Protein AF-A0A831UXA9-F1 (afdb_monomer_lite)

Radius of gyration: 23.94 Å; chains: 1; bounding box: 29×66×58 Å

Foldseek 3Di:
DVVVVVVVVVVVVVVVVPPPPPDDDDPVPDDDQKDWAAAPVRDQIWIDRRVVCVVPDDPCLAPVDPLNDVVHDDPCSCCVSPVVVCVVVVHDNDSCVTRPDD

pLDDT: mean 82.0, std 19.08, range [46.38, 97.75]

Sequence (102 aa):
MKKVVIYSVAIAFLCVAGFAGMGMASDDDKGPAEITLQTAEAKKPAVFPHAAHQERIECDKCHKDANYTAGAWTKDSGHALCKDCHKAEGASTKCGSCHPKK

Secondary structure (DSSP, 8-state):
-HHHHHHHHHHHHHTTTTSS---PPPGGG---SSEEE--TT-SSPEEE-HHHHHTTS-THHHHTSTT--TT---HHHHIIIIIHHHHHTT----HHHHS---

Structure (mmCIF, N/CA/C/O backbone):
data_AF-A0A831UXA9-F1
#
_entry.id   AF-A0A831UXA9-F1
#
loop_
_atom_site.group_PDB
_atom_site.id
_atom_site.type_symbol
_atom_site.label_atom_id
_atom_site.label_alt_id
_atom_site.label_comp_id
_atom_site.label_asym_id
_atom_site.label_entity_id
_atom_site.label_seq_id
_atom_site.pdbx_PDB_ins_code
_atom_site.Cartn_x
_atom_site.Cartn_y
_atom_site.Cartn_z
_atom_site.occupancy
_atom_site.B_iso_or_equiv
_atom_site.auth_seq_id
_atom_site.auth_comp_id
_atom_site.auth_asym_id
_atom_site.auth_atom_id
_atom_site.pdbx_PDB_model_num
ATOM 1 N N . MET A 1 1 ? 10.488 -49.084 46.299 1.00 50.31 1 MET A N 1
ATOM 2 C CA . MET A 1 1 ? 10.019 -47.716 46.633 1.00 50.31 1 MET A CA 1
ATOM 3 C C . MET A 1 1 ? 10.977 -46.613 46.179 1.00 50.31 1 MET A C 1
ATOM 5 O O . MET A 1 1 ? 10.521 -45.711 45.502 1.00 50.31 1 MET A O 1
ATOM 9 N N . LYS A 1 2 ? 12.297 -46.696 46.427 1.00 48.34 2 LYS A N 1
ATOM 10 C CA . LYS A 1 2 ? 13.262 -45.673 45.951 1.00 48.34 2 LYS A CA 1
ATOM 11 C C . LYS A 1 2 ? 13.346 -45.519 44.422 1.00 48.34 2 LYS A C 1
ATOM 13 O O . LYS A 1 2 ? 13.516 -44.411 43.946 1.00 48.34 2 LYS A O 1
ATOM 18 N N . LYS A 1 3 ? 13.177 -46.601 43.649 1.00 49.41 3 LYS A N 1
ATOM 19 C CA . LYS A 1 3 ? 13.257 -46.542 42.175 1.00 49.41 3 LYS A CA 1
ATOM 20 C C . LYS A 1 3 ? 11.999 -45.977 41.502 1.00 49.41 3 LYS A C 1
ATOM 22 O O . LYS A 1 3 ? 12.110 -45.385 40.444 1.00 49.41 3 LYS A O 1
ATOM 27 N N . VAL A 1 4 ? 10.828 -46.104 42.132 1.00 53.91 4 VAL A N 1
ATOM 28 C CA . VAL A 1 4 ? 9.544 -45.633 41.569 1.00 53.91 4 VAL A CA 1
ATOM 29 C C . VAL A 1 4 ? 9.413 -44.109 41.686 1.00 53.91 4 VAL A C 1
ATOM 31 O O . VAL A 1 4 ? 8.932 -43.470 40.761 1.00 53.91 4 VAL A O 1
ATOM 34 N N . VAL A 1 5 ? 9.951 -43.520 42.762 1.00 54.94 5 VAL A N 1
ATOM 35 C CA . VAL A 1 5 ? 10.009 -42.057 42.956 1.00 54.94 5 VAL A CA 1
ATOM 36 C C . VAL A 1 5 ? 10.944 -41.377 41.943 1.00 54.94 5 VAL A C 1
ATOM 38 O O . VAL A 1 5 ? 10.692 -40.252 41.519 1.00 54.94 5 VAL A O 1
ATOM 41 N N . ILE A 1 6 ? 11.999 -42.071 41.503 1.00 53.75 6 ILE A N 1
ATOM 42 C CA . ILE A 1 6 ? 12.965 -41.537 40.529 1.00 53.75 6 ILE A CA 1
ATOM 43 C C . ILE A 1 6 ? 12.340 -41.442 39.126 1.00 53.75 6 ILE A C 1
ATOM 45 O O . ILE A 1 6 ? 12.570 -40.461 38.423 1.00 53.75 6 ILE A O 1
ATOM 49 N N . TYR A 1 7 ? 11.485 -42.395 38.736 1.00 51.12 7 TYR A N 1
ATOM 50 C CA . TYR A 1 7 ? 10.816 -42.351 37.430 1.00 51.12 7 TYR A CA 1
ATOM 51 C C . TYR A 1 7 ? 9.669 -41.327 37.357 1.00 51.12 7 TYR A C 1
ATOM 53 O O . TYR A 1 7 ? 9.442 -40.756 36.293 1.00 51.12 7 TYR A O 1
ATOM 61 N N . SER A 1 8 ? 8.996 -41.008 38.469 1.00 50.19 8 SER A N 1
ATOM 62 C CA . SER A 1 8 ? 7.954 -39.965 38.498 1.00 50.19 8 SER A CA 1
ATOM 63 C C . SER A 1 8 ? 8.505 -38.534 38.419 1.00 50.19 8 SER A C 1
ATOM 65 O O . SER A 1 8 ? 7.836 -37.656 37.881 1.00 50.19 8 SER A O 1
ATOM 67 N N . VAL A 1 9 ? 9.737 -38.293 38.886 1.00 52.66 9 VAL A N 1
ATOM 68 C CA . VAL A 1 9 ? 10.411 -36.987 38.734 1.00 52.66 9 VAL A CA 1
ATOM 69 C C . VAL A 1 9 ? 10.910 -36.779 37.298 1.00 52.66 9 VAL A C 1
ATOM 71 O O . VAL A 1 9 ? 10.867 -35.661 36.791 1.00 52.66 9 VAL A O 1
ATOM 74 N N . ALA A 1 10 ? 11.303 -37.851 36.603 1.00 52.22 10 ALA A N 1
ATOM 75 C CA . ALA A 1 10 ? 11.764 -37.771 35.216 1.00 52.22 10 ALA A CA 1
ATOM 76 C C . ALA A 1 10 ? 10.635 -37.443 34.217 1.00 52.22 10 ALA A C 1
ATOM 78 O O . ALA A 1 10 ? 10.864 -36.724 33.248 1.00 52.22 10 ALA A O 1
ATOM 79 N N . ILE A 1 11 ? 9.408 -37.917 34.462 1.00 52.38 11 ILE A N 1
ATOM 80 C CA . ILE A 1 11 ? 8.261 -37.674 33.567 1.00 52.38 11 ILE A CA 1
ATOM 81 C C . ILE A 1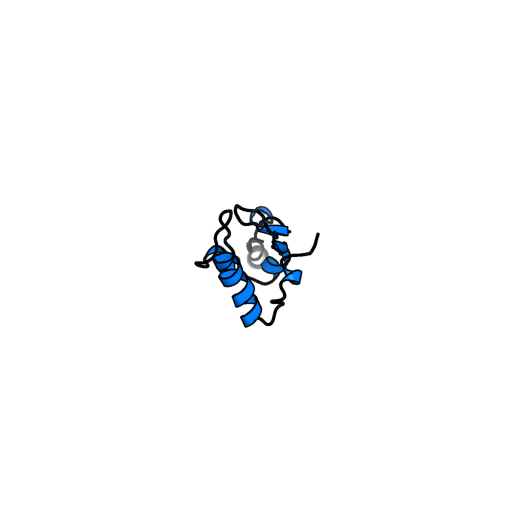 11 ? 7.654 -36.279 33.793 1.00 52.38 11 ILE A C 1
ATOM 83 O O . ILE A 1 11 ? 7.226 -35.638 32.837 1.00 52.38 11 ILE A O 1
ATOM 87 N N . ALA A 1 12 ? 7.696 -35.750 35.021 1.00 49.09 12 ALA A N 1
ATOM 88 C CA . ALA A 1 12 ? 7.251 -34.381 35.303 1.00 49.09 12 ALA A CA 1
ATOM 89 C C . ALA A 1 12 ? 8.185 -33.311 34.701 1.00 49.09 12 ALA A C 1
ATOM 91 O O . ALA A 1 12 ? 7.724 -32.236 34.325 1.00 49.09 12 ALA A O 1
ATOM 92 N N . PHE A 1 13 ? 9.478 -33.614 34.543 1.00 46.38 13 PHE A N 1
ATOM 93 C CA . PHE A 1 13 ? 10.430 -32.708 33.888 1.00 46.38 13 PHE A CA 1
ATOM 94 C C . PHE A 1 13 ? 10.329 -32.725 32.354 1.00 46.38 13 PHE A C 1
ATOM 96 O O . PHE A 1 13 ? 10.708 -31.754 31.701 1.00 46.38 13 PHE A O 1
ATOM 103 N N . LEU A 1 14 ? 9.770 -33.792 31.769 1.00 47.38 14 LEU A N 1
ATOM 104 C CA . LEU A 1 14 ? 9.6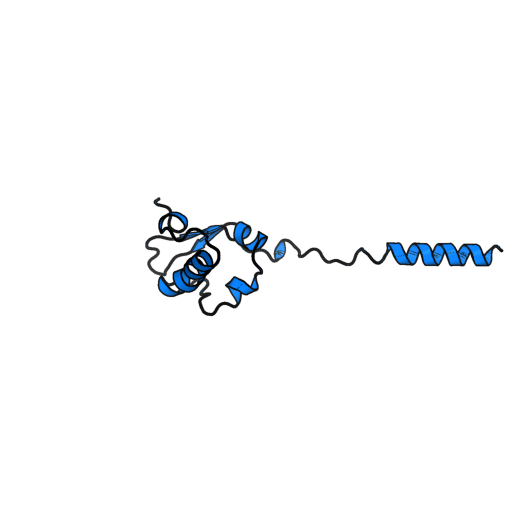18 -33.923 30.318 1.00 47.38 14 LEU A CA 1
ATOM 105 C C . LEU A 1 14 ? 8.437 -33.107 29.756 1.00 47.38 14 LEU A C 1
ATOM 107 O O . LEU A 1 14 ? 8.436 -32.775 28.575 1.00 47.38 14 LEU A O 1
ATOM 111 N N . CYS A 1 15 ? 7.459 -32.733 30.590 1.00 47.41 15 CYS A N 1
ATOM 112 C CA . CYS A 1 15 ? 6.303 -31.935 30.160 1.00 47.41 15 CYS A CA 1
ATOM 113 C C . CYS A 1 15 ? 6.510 -30.413 30.273 1.00 47.41 15 CYS A C 1
ATOM 115 O O . CYS A 1 15 ? 5.762 -29.661 29.658 1.00 47.41 15 CYS A O 1
ATOM 117 N N . VAL A 1 16 ? 7.519 -29.938 31.015 1.00 51.38 16 VAL A N 1
ATOM 118 C CA . VAL A 1 16 ? 7.821 -28.493 31.138 1.00 51.38 16 VAL A CA 1
ATOM 119 C C . VAL A 1 16 ? 8.791 -28.018 30.045 1.00 51.38 16 VAL A C 1
ATOM 121 O O . VAL A 1 16 ? 8.794 -26.847 29.680 1.00 51.38 16 VAL A O 1
ATOM 124 N N . ALA A 1 17 ? 9.559 -28.931 29.444 1.00 50.78 17 ALA A N 1
ATOM 125 C CA . ALA A 1 17 ? 10.498 -28.625 28.361 1.00 50.78 17 ALA A 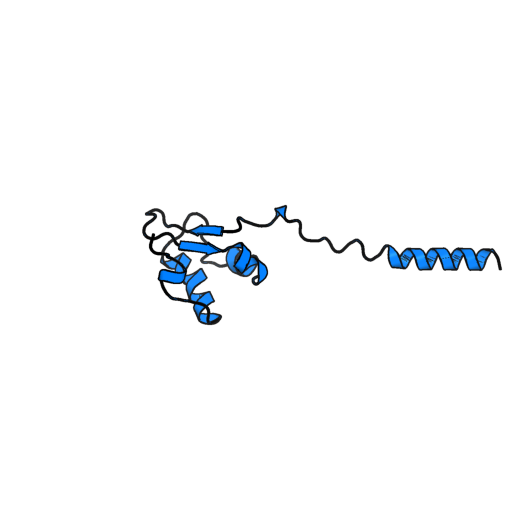CA 1
ATOM 126 C C . ALA A 1 17 ? 9.867 -28.629 26.949 1.00 50.78 17 ALA A C 1
ATOM 128 O O . ALA A 1 17 ? 10.562 -28.386 25.967 1.00 50.78 17 ALA A O 1
ATOM 129 N N . GLY A 1 18 ? 8.562 -28.900 26.828 1.00 48.00 18 GLY A N 1
ATOM 130 C CA . GLY A 1 18 ? 7.855 -28.969 25.541 1.00 48.00 18 GLY A CA 1
ATOM 131 C C . GLY A 1 18 ? 7.288 -27.640 25.027 1.00 48.00 18 GLY A C 1
ATOM 132 O O . GLY A 1 18 ? 6.736 -27.610 23.933 1.00 48.00 18 GLY A O 1
ATOM 133 N N . PHE A 1 19 ? 7.402 -26.547 25.791 1.00 49.25 19 PHE A N 1
ATOM 134 C CA . PHE A 1 19 ? 6.769 -25.256 25.467 1.00 49.25 19 PHE A CA 1
ATOM 135 C C . PHE A 1 1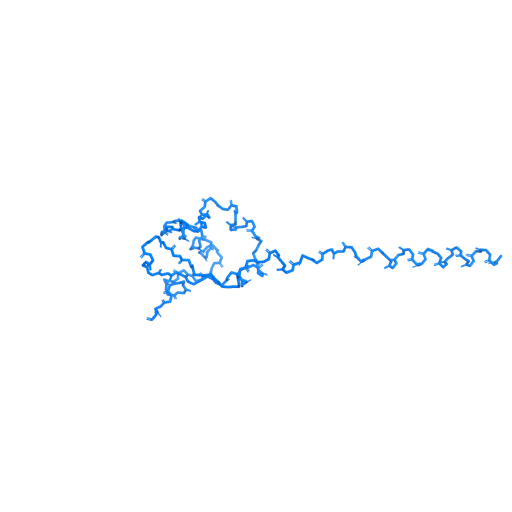9 ? 7.761 -24.125 25.146 1.00 49.25 19 PHE A C 1
ATOM 137 O O . PHE A 1 19 ? 7.384 -22.959 25.131 1.00 49.25 19 PHE A O 1
ATOM 144 N N . ALA A 1 20 ? 9.030 -24.446 24.878 1.00 50.94 20 ALA A N 1
ATOM 145 C CA . ALA A 1 20 ? 10.054 -23.460 24.504 1.00 50.94 20 ALA A CA 1
ATOM 146 C C . ALA A 1 20 ? 10.290 -23.367 22.980 1.00 50.94 20 ALA A C 1
ATOM 148 O O . ALA A 1 20 ? 11.275 -22.782 22.543 1.00 50.94 20 ALA A O 1
ATOM 149 N N . GLY A 1 21 ? 9.415 -23.979 22.174 1.00 51.75 21 GLY A N 1
ATOM 150 C CA . GLY A 1 21 ? 9.590 -24.123 20.724 1.00 51.75 21 GLY A CA 1
ATOM 151 C C . GLY A 1 21 ? 8.618 -23.326 19.852 1.00 51.75 21 GLY A C 1
ATOM 152 O O . GLY A 1 21 ? 8.637 -23.510 18.639 1.00 51.75 21 GLY A O 1
ATOM 153 N N . MET A 1 22 ? 7.766 -22.464 20.419 1.00 52.78 22 MET A N 1
ATOM 154 C CA . MET A 1 22 ? 7.005 -21.522 19.594 1.00 52.78 22 MET A CA 1
ATOM 155 C C . MET A 1 22 ? 7.956 -20.386 19.221 1.00 52.78 22 MET A C 1
ATOM 157 O O . MET A 1 22 ? 8.137 -19.444 19.991 1.00 52.78 22 MET A O 1
ATOM 161 N N . GLY A 1 23 ? 8.645 -20.538 18.089 1.00 55.44 23 GLY A N 1
ATOM 162 C CA . GLY A 1 23 ? 9.483 -19.491 17.522 1.00 55.44 23 GLY A CA 1
ATOM 163 C C . GLY A 1 23 ? 8.655 -18.220 17.387 1.00 55.44 23 GLY A C 1
ATOM 164 O O . GLY A 1 23 ? 7.725 -18.161 16.587 1.00 55.44 23 GLY A O 1
ATOM 165 N N . MET A 1 24 ? 8.965 -17.226 18.213 1.00 55.16 24 MET A N 1
ATOM 166 C CA . MET A 1 24 ? 8.517 -15.862 17.976 1.00 55.16 24 MET A CA 1
ATOM 167 C C . MET A 1 24 ? 9.165 -15.452 16.655 1.00 55.16 24 MET A C 1
ATOM 169 O O . MET A 1 24 ? 10.385 -15.559 16.531 1.00 55.16 24 MET A O 1
ATOM 173 N N . ALA A 1 25 ? 8.366 -15.063 15.662 1.00 53.09 25 ALA A N 1
ATOM 174 C CA . ALA A 1 25 ? 8.899 -14.490 14.434 1.00 53.09 25 ALA A CA 1
ATOM 175 C C . ALA A 1 25 ? 9.807 -13.310 14.816 1.00 53.09 25 ALA A C 1
ATOM 177 O O . ALA A 1 25 ? 9.359 -12.381 15.493 1.00 53.09 25 ALA A O 1
ATOM 178 N N . SER A 1 26 ? 11.088 -13.410 14.466 1.00 57.53 26 SER A N 1
ATOM 179 C CA . SER A 1 26 ? 12.115 -12.417 14.771 1.00 57.53 26 SER A CA 1
ATOM 180 C C . SER A 1 26 ? 11.725 -11.057 14.184 1.00 57.53 26 SER A C 1
ATOM 182 O O . SER A 1 26 ? 11.168 -10.985 13.088 1.00 57.53 26 SER A O 1
ATOM 184 N N . ASP A 1 27 ? 12.042 -9.961 14.878 1.00 59.22 27 ASP A N 1
ATOM 185 C CA . ASP A 1 27 ? 11.807 -8.602 14.361 1.00 59.22 27 ASP A CA 1
ATOM 186 C C . ASP A 1 27 ? 12.610 -8.293 13.078 1.00 59.22 27 ASP A C 1
ATOM 188 O O . ASP A 1 27 ? 12.295 -7.333 12.376 1.00 59.22 27 ASP A O 1
ATOM 192 N N . ASP A 1 28 ? 13.592 -9.133 12.733 1.00 64.00 28 ASP A N 1
ATOM 193 C CA . ASP A 1 28 ? 14.428 -9.021 11.533 1.00 64.00 28 ASP A CA 1
ATOM 194 C C . ASP A 1 28 ? 13.665 -9.206 10.205 1.00 64.00 28 ASP A C 1
ATOM 196 O O . ASP A 1 28 ? 14.131 -8.741 9.166 1.00 64.00 28 ASP A O 1
ATOM 200 N N . ASP A 1 29 ? 12.482 -9.832 10.217 1.00 72.25 29 ASP A N 1
ATOM 201 C CA . ASP A 1 29 ? 11.685 -10.078 9.003 1.00 72.25 29 ASP A CA 1
ATOM 202 C C . ASP A 1 29 ? 10.708 -8.932 8.666 1.00 72.25 29 ASP A C 1
ATOM 204 O O . ASP A 1 29 ? 9.990 -8.984 7.661 1.00 72.25 29 ASP A O 1
ATOM 208 N N . LYS A 1 30 ? 10.635 -7.882 9.499 1.00 83.50 30 LYS A N 1
ATOM 209 C CA . LYS A 1 30 ? 9.677 -6.783 9.314 1.00 83.50 30 LYS A CA 1
ATOM 210 C C . LYS A 1 30 ? 10.253 -5.677 8.429 1.00 83.50 30 LYS A C 1
ATOM 212 O O . LYS A 1 30 ? 11.365 -5.196 8.628 1.00 83.50 30 LYS A O 1
ATOM 217 N N . GLY A 1 31 ? 9.455 -5.229 7.458 1.00 85.38 31 GLY A N 1
ATOM 218 C CA . GLY A 1 31 ? 9.787 -4.065 6.633 1.00 85.38 31 GLY A CA 1
ATOM 219 C C . GLY A 1 31 ? 9.775 -2.747 7.428 1.00 85.38 31 GLY A C 1
ATOM 220 O O . GLY A 1 31 ? 9.354 -2.722 8.587 1.00 85.38 31 GLY A O 1
ATOM 221 N N . PRO A 1 32 ? 10.178 -1.619 6.809 1.00 91.88 32 PRO A N 1
ATOM 222 C CA . PRO A 1 32 ? 10.146 -0.305 7.452 1.00 91.88 32 PRO A CA 1
ATOM 223 C C . PRO A 1 32 ? 8.765 0.008 8.034 1.00 91.88 32 PRO A C 1
ATOM 225 O O . PRO A 1 32 ? 7.751 -0.350 7.438 1.00 91.88 32 PRO A O 1
ATOM 228 N N . ALA A 1 33 ? 8.714 0.701 9.174 1.00 93.94 33 ALA A N 1
ATOM 229 C CA . ALA A 1 33 ? 7.445 0.997 9.842 1.00 93.94 33 ALA A CA 1
ATOM 230 C C . ALA A 1 33 ? 6.528 1.912 9.010 1.00 93.94 33 ALA A C 1
ATOM 232 O O . ALA A 1 33 ? 5.307 1.748 9.008 1.00 93.94 33 ALA A O 1
ATOM 233 N N . GLU A 1 34 ? 7.123 2.838 8.261 1.00 95.06 34 GLU A N 1
ATOM 234 C CA . GLU A 1 34 ? 6.449 3.710 7.308 1.00 95.06 34 GLU A CA 1
ATOM 235 C C . GLU A 1 34 ? 7.236 3.733 5.996 1.00 95.06 34 GLU A C 1
ATOM 237 O O . GLU A 1 34 ? 8.468 3.705 5.987 1.00 95.06 34 GLU A O 1
ATOM 242 N N . ILE A 1 35 ? 6.518 3.774 4.877 1.00 94.31 35 ILE A N 1
ATOM 243 C CA . ILE A 1 35 ? 7.086 3.779 3.534 1.00 94.31 35 ILE A CA 1
ATOM 244 C C . ILE A 1 35 ? 6.450 4.921 2.747 1.00 94.31 35 ILE A C 1
ATOM 246 O O . ILE A 1 35 ? 5.235 5.108 2.756 1.00 94.31 35 ILE A O 1
ATOM 250 N N . THR A 1 36 ? 7.268 5.670 2.012 1.00 94.75 36 THR A N 1
ATOM 251 C CA . THR A 1 36 ? 6.762 6.594 0.994 1.00 94.75 36 THR A CA 1
ATOM 252 C C . THR A 1 36 ? 6.656 5.864 -0.341 1.00 94.75 36 THR A C 1
ATOM 254 O O . THR A 1 36 ? 7.663 5.443 -0.908 1.00 94.75 36 THR A O 1
ATOM 257 N N . LEU A 1 37 ? 5.437 5.721 -0.856 1.00 94.31 37 LEU A N 1
ATOM 258 C CA . LEU A 1 37 ? 5.170 5.128 -2.164 1.00 94.31 37 LEU A CA 1
ATOM 259 C C . LEU A 1 37 ? 5.098 6.238 -3.211 1.00 94.31 37 LEU A C 1
ATOM 261 O O . LEU A 1 37 ? 4.341 7.201 -3.071 1.00 94.31 37 LEU A O 1
ATOM 265 N N . GLN A 1 38 ? 5.873 6.107 -4.280 1.00 93.31 38 GLN A N 1
ATOM 266 C CA . GLN A 1 38 ? 5.929 7.109 -5.336 1.00 93.31 38 GLN A CA 1
ATOM 267 C C . GLN A 1 38 ? 6.064 6.465 -6.710 1.00 93.31 38 GLN A C 1
ATOM 269 O O . GLN A 1 38 ? 6.686 5.414 -6.860 1.00 93.31 38 GLN A O 1
ATOM 274 N N . THR A 1 39 ? 5.473 7.119 -7.706 1.00 92.81 39 THR A N 1
ATOM 275 C CA . THR A 1 39 ? 5.690 6.792 -9.116 1.00 92.81 39 THR A CA 1
ATOM 276 C C . THR A 1 39 ? 7.051 7.316 -9.573 1.00 92.81 39 THR A C 1
ATOM 278 O O . THR A 1 39 ? 7.678 8.113 -8.873 1.00 92.81 39 THR A O 1
ATOM 281 N N . ALA A 1 40 ? 7.482 6.942 -10.781 1.00 90.12 40 ALA A N 1
ATOM 282 C CA . ALA A 1 40 ? 8.708 7.477 -11.384 1.00 90.12 40 ALA A CA 1
ATOM 283 C C . ALA A 1 40 ? 8.724 9.018 -11.461 1.00 90.12 40 ALA A C 1
ATOM 285 O O . ALA A 1 40 ? 9.772 9.641 -11.338 1.00 90.12 40 ALA A O 1
ATOM 286 N N . GLU A 1 41 ? 7.554 9.645 -11.621 1.00 88.94 41 GLU A N 1
ATOM 287 C CA . GLU A 1 41 ? 7.417 11.105 -11.649 1.00 88.94 41 GLU A CA 1
ATOM 288 C C . GLU A 1 41 ? 7.373 11.750 -10.251 1.00 88.94 41 GLU A C 1
ATOM 290 O O . GLU A 1 41 ? 7.393 12.975 -10.149 1.00 88.94 41 GLU A O 1
ATOM 295 N N . ALA A 1 42 ? 7.227 10.955 -9.184 1.00 87.44 42 ALA A N 1
ATOM 296 C CA . ALA A 1 42 ? 7.095 11.387 -7.787 1.00 87.44 42 ALA A CA 1
ATOM 297 C C . ALA A 1 42 ? 6.021 12.469 -7.525 1.00 87.44 42 ALA A C 1
ATOM 299 O O . ALA A 1 42 ? 6.030 13.161 -6.502 1.00 87.44 42 ALA A O 1
ATOM 300 N N . LYS A 1 43 ? 5.044 12.613 -8.429 1.00 86.31 43 LYS A N 1
ATOM 301 C CA . LYS A 1 43 ? 3.934 13.560 -8.283 1.00 86.31 43 LYS A CA 1
ATOM 302 C C . LYS A 1 43 ? 2.919 12.993 -7.294 1.00 86.31 43 LYS A C 1
ATOM 304 O O . LYS A 1 43 ? 2.240 12.021 -7.604 1.00 86.31 43 LYS A O 1
ATOM 309 N N . LYS A 1 44 ? 2.773 13.656 -6.140 1.00 91.88 44 LYS A N 1
ATOM 310 C CA . LYS A 1 44 ? 1.873 13.265 -5.033 1.00 91.88 44 LYS A CA 1
ATOM 311 C C . LYS A 1 44 ? 2.251 11.895 -4.446 1.00 91.88 44 LYS A C 1
ATOM 313 O O . LYS A 1 44 ? 1.507 10.935 -4.630 1.00 91.88 44 LYS A O 1
ATOM 318 N N . PRO A 1 45 ? 3.386 11.785 -3.738 1.00 94.06 45 PRO A N 1
ATOM 319 C CA . PRO A 1 45 ? 3.729 10.548 -3.047 1.00 94.06 45 PRO A CA 1
ATOM 320 C C . PRO A 1 45 ? 2.636 10.174 -2.037 1.00 94.06 45 PRO A C 1
ATOM 322 O O . PRO A 1 45 ? 1.975 11.053 -1.476 1.00 94.06 45 PRO A O 1
ATOM 325 N N . ALA A 1 46 ? 2.427 8.878 -1.839 1.00 95.62 46 ALA A N 1
ATOM 326 C CA . ALA A 1 46 ? 1.573 8.364 -0.782 1.00 95.62 46 ALA A CA 1
ATOM 327 C C . ALA A 1 46 ? 2.421 7.976 0.433 1.00 95.62 46 ALA A C 1
ATOM 329 O O . ALA A 1 46 ? 3.517 7.441 0.278 1.00 95.62 46 ALA A O 1
ATOM 330 N N . VAL A 1 47 ? 1.906 8.224 1.633 1.00 96.25 47 VAL A N 1
ATOM 331 C CA . VAL A 1 47 ? 2.495 7.733 2.882 1.00 96.25 47 VAL A CA 1
ATOM 332 C C . VAL A 1 47 ? 1.767 6.456 3.275 1.00 96.25 47 VAL A C 1
ATOM 334 O O . VAL A 1 47 ? 0.538 6.431 3.354 1.00 96.25 47 VAL A O 1
ATOM 337 N N . PHE A 1 48 ? 2.527 5.388 3.488 1.00 96.00 48 PHE A N 1
ATOM 338 C CA . PHE A 1 48 ? 2.013 4.074 3.827 1.00 96.00 48 PHE A CA 1
ATOM 339 C C . PHE A 1 48 ? 2.551 3.631 5.195 1.00 96.00 48 PHE A C 1
ATOM 341 O O . PHE A 1 48 ? 3.735 3.301 5.301 1.00 96.00 48 PHE A O 1
ATOM 348 N N . PRO A 1 49 ? 1.705 3.596 6.241 1.00 96.56 49 PRO A N 1
ATOM 349 C CA . PRO A 1 49 ? 2.088 3.077 7.550 1.00 96.56 49 PRO A CA 1
ATOM 350 C C . PRO A 1 49 ? 2.107 1.541 7.498 1.00 96.56 49 PRO A C 1
ATOM 352 O O . PRO A 1 49 ? 1.125 0.877 7.842 1.00 96.56 49 PRO A O 1
ATOM 355 N N . HIS A 1 50 ? 3.209 0.980 7.001 1.00 95.69 50 HIS A N 1
ATOM 356 C CA . HIS A 1 50 ? 3.379 -0.453 6.766 1.00 95.69 50 HIS A CA 1
ATOM 357 C C . HIS A 1 50 ? 3.254 -1.274 8.057 1.00 95.69 50 HIS A C 1
ATOM 359 O O . HIS A 1 50 ? 2.524 -2.262 8.059 1.00 95.69 50 HIS A O 1
ATOM 365 N N . ALA A 1 51 ? 3.843 -0.823 9.173 1.00 94.69 51 ALA A N 1
ATOM 366 C CA . ALA A 1 51 ? 3.718 -1.508 10.466 1.00 94.69 51 ALA A CA 1
ATOM 367 C C . ALA A 1 51 ? 2.253 -1.653 10.910 1.00 94.69 51 ALA A C 1
ATOM 369 O O . ALA A 1 51 ? 1.823 -2.743 11.271 1.00 94.69 51 ALA A O 1
ATOM 370 N N . ALA A 1 52 ? 1.457 -0.586 10.789 1.00 94.88 52 ALA A N 1
ATOM 371 C CA . ALA A 1 52 ? 0.046 -0.607 11.182 1.00 94.88 52 ALA A CA 1
ATOM 372 C C . ALA A 1 52 ? -0.801 -1.576 10.336 1.00 94.88 52 ALA A C 1
ATOM 374 O O . ALA A 1 52 ? -1.811 -2.099 10.807 1.00 94.88 52 ALA A O 1
ATOM 375 N N . HIS A 1 53 ? -0.408 -1.811 9.080 1.00 95.75 53 HIS A N 1
ATOM 376 C CA . HIS A 1 53 ? -1.044 -2.831 8.248 1.00 95.75 53 HIS A CA 1
ATOM 377 C C . HIS A 1 53 ? -0.562 -4.226 8.636 1.00 95.75 53 HIS A C 1
ATOM 379 O O . HIS A 1 53 ? -1.385 -5.119 8.799 1.00 95.75 53 HIS A O 1
ATOM 385 N N . GLN A 1 54 ? 0.743 -4.402 8.845 1.00 94.31 54 GLN A N 1
ATOM 386 C CA . GLN A 1 54 ? 1.342 -5.680 9.223 1.00 94.31 54 GLN A CA 1
ATOM 387 C C . GLN A 1 54 ? 0.800 -6.223 10.557 1.00 94.31 54 GLN A C 1
ATOM 389 O O . GLN A 1 54 ? 0.673 -7.430 10.724 1.00 94.31 54 GLN A O 1
ATOM 394 N N . GLU A 1 55 ? 0.418 -5.353 11.493 1.00 93.25 55 GLU A N 1
ATOM 395 C CA . GLU A 1 55 ? -0.230 -5.749 12.754 1.00 93.25 55 GLU A CA 1
ATOM 396 C C . GLU A 1 55 ? -1.600 -6.422 12.564 1.00 93.25 55 GLU A C 1
ATOM 398 O O . GLU A 1 55 ? -2.114 -7.056 13.485 1.00 93.25 55 GLU A O 1
ATOM 403 N N . ARG A 1 56 ? -2.226 -6.253 11.394 1.00 93.56 56 ARG A N 1
ATOM 404 C CA . ARG A 1 56 ? -3.619 -6.649 11.138 1.00 93.56 56 ARG A CA 1
ATOM 405 C C . ARG A 1 56 ? -3.799 -7.514 9.895 1.00 93.56 56 ARG A C 1
ATOM 407 O O . ARG A 1 56 ? -4.881 -8.065 9.701 1.00 93.56 56 ARG A O 1
ATOM 414 N N . ILE A 1 57 ? -2.795 -7.572 9.027 1.00 94.69 57 ILE A N 1
ATOM 415 C CA . ILE A 1 57 ? -2.880 -8.134 7.684 1.00 94.69 57 ILE A CA 1
ATOM 416 C C . ILE A 1 57 ? -1.657 -9.018 7.447 1.00 94.69 57 ILE A C 1
ATOM 418 O O . ILE A 1 57 ? -0.520 -8.579 7.598 1.00 94.69 57 ILE A O 1
ATOM 422 N N . GLU A 1 58 ? -1.909 -10.252 7.015 1.00 93.81 58 GLU A N 1
ATOM 423 C CA . GLU A 1 58 ? -0.873 -11.209 6.622 1.00 93.81 58 GLU A CA 1
ATOM 424 C C . GLU A 1 58 ? 0.003 -10.669 5.480 1.00 93.81 58 GLU A C 1
ATOM 426 O O . GLU A 1 58 ? -0.514 -10.100 4.513 1.00 93.81 58 GLU A O 1
ATOM 431 N N . CYS A 1 59 ? 1.314 -10.928 5.526 1.00 93.00 59 CYS A N 1
ATOM 432 C CA . CYS A 1 59 ? 2.289 -10.434 4.541 1.00 93.00 59 CYS A CA 1
ATOM 433 C C . CYS A 1 59 ? 1.878 -10.739 3.088 1.00 93.00 59 CYS A C 1
ATOM 435 O O . CYS A 1 59 ? 1.983 -9.897 2.192 1.00 93.00 59 CYS A O 1
ATOM 437 N N . ASP A 1 60 ? 1.346 -11.941 2.862 1.00 95.19 60 ASP A N 1
ATOM 438 C CA . ASP A 1 60 ? 0.948 -12.434 1.544 1.00 95.19 60 ASP A CA 1
ATOM 439 C C . ASP A 1 60 ? -0.188 -11.630 0.903 1.00 95.19 60 ASP A C 1
ATOM 441 O O . ASP A 1 60 ? -0.270 -11.575 -0.324 1.00 95.19 60 ASP A O 1
ATOM 445 N N . LYS A 1 61 ? -1.046 -10.976 1.699 1.00 95.56 61 LYS A N 1
ATOM 446 C CA . LYS A 1 61 ? -2.170 -10.182 1.177 1.00 95.56 61 LYS A CA 1
ATOM 447 C C . LYS A 1 61 ? -1.714 -9.015 0.313 1.00 95.56 61 LYS A C 1
ATOM 449 O O . LYS A 1 61 ? -2.458 -8.608 -0.569 1.00 95.56 61 LYS A O 1
ATOM 454 N N . CYS A 1 62 ? -0.511 -8.504 0.559 1.00 94.88 62 CYS A N 1
ATOM 455 C CA . CYS A 1 62 ? 0.096 -7.464 -0.258 1.00 94.88 62 CYS A CA 1
ATOM 456 C C . CYS A 1 62 ? 1.177 -8.053 -1.164 1.00 94.88 62 CYS A C 1
ATOM 458 O O . CYS A 1 62 ? 1.152 -7.823 -2.362 1.00 94.88 62 CYS A O 1
ATOM 460 N N . HIS A 1 63 ? 2.114 -8.836 -0.625 1.00 93.50 63 HIS A N 1
ATOM 461 C CA . HIS A 1 63 ? 3.320 -9.245 -1.357 1.00 93.50 63 HIS A CA 1
ATOM 462 C C . HIS A 1 63 ? 3.086 -10.294 -2.456 1.00 93.50 63 HIS A C 1
ATOM 464 O O . HIS A 1 63 ? 3.947 -10.461 -3.319 1.00 93.50 63 HIS A O 1
ATOM 470 N N . LYS A 1 64 ? 1.944 -10.995 -2.443 1.00 95.56 64 LYS A N 1
ATOM 471 C CA . LYS A 1 64 ? 1.542 -11.933 -3.506 1.00 95.56 64 LYS A CA 1
ATOM 472 C C . LYS A 1 64 ? 0.402 -11.398 -4.375 1.00 95.56 64 LYS A C 1
ATOM 474 O O . LYS A 1 64 ? -0.074 -12.120 -5.249 1.00 95.56 64 LYS A O 1
ATOM 479 N N . ASP A 1 65 ? -0.041 -10.162 -4.148 1.00 96.25 65 ASP A N 1
ATOM 480 C CA . ASP A 1 65 ? -1.053 -9.538 -4.995 1.00 96.25 65 ASP A CA 1
ATOM 481 C C . ASP A 1 65 ? -0.466 -9.187 -6.369 1.00 96.25 65 ASP A C 1
ATOM 483 O O . ASP A 1 65 ? 0.674 -8.735 -6.483 1.00 96.25 65 ASP A O 1
ATOM 487 N N . ALA A 1 66 ? -1.259 -9.358 -7.426 1.00 95.31 66 ALA A N 1
ATOM 488 C CA . ALA A 1 66 ? -0.828 -9.075 -8.794 1.00 95.31 66 ALA A CA 1
ATOM 489 C C . ALA A 1 66 ? -0.485 -7.590 -9.033 1.00 95.31 66 ALA A C 1
ATOM 491 O O . ALA A 1 66 ? 0.262 -7.270 -9.956 1.00 95.31 66 ALA A O 1
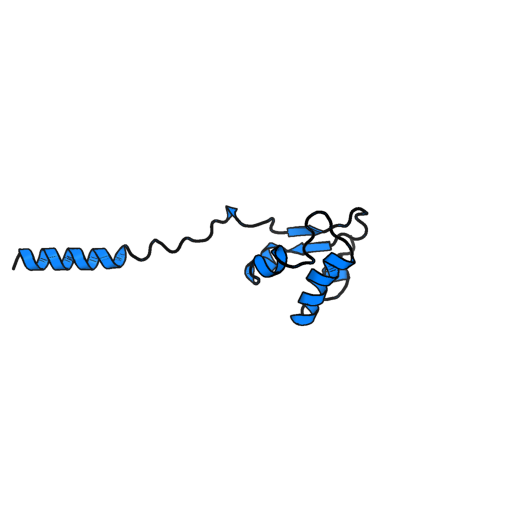ATOM 492 N N . ASN A 1 67 ? -1.019 -6.683 -8.213 1.00 95.56 67 ASN A N 1
ATOM 493 C CA . ASN A 1 67 ? -0.783 -5.244 -8.293 1.00 95.56 67 ASN A CA 1
ATOM 494 C C . ASN A 1 67 ? 0.379 -4.778 -7.405 1.00 95.56 67 ASN A C 1
ATOM 496 O O . ASN A 1 67 ? 0.683 -3.583 -7.369 1.00 95.56 67 ASN A O 1
ATOM 500 N N . TYR A 1 68 ? 1.038 -5.684 -6.682 1.00 95.38 68 TYR A N 1
ATOM 501 C CA . TYR A 1 68 ? 2.212 -5.341 -5.895 1.00 95.38 68 TYR A CA 1
ATOM 502 C C . TYR A 1 68 ? 3.413 -5.062 -6.799 1.00 95.38 68 TYR A C 1
ATOM 504 O O . TYR A 1 68 ? 4.002 -5.958 -7.399 1.00 95.38 68 TYR A O 1
ATOM 512 N N . THR A 1 69 ? 3.792 -3.787 -6.883 1.00 91.19 69 THR A N 1
ATOM 513 C CA . THR A 1 69 ? 4.867 -3.309 -7.762 1.00 91.19 69 THR A CA 1
ATOM 514 C C . THR A 1 69 ? 5.886 -2.490 -6.973 1.00 91.19 69 THR A C 1
ATOM 516 O O . THR A 1 69 ? 6.034 -1.285 -7.194 1.00 91.19 69 THR A O 1
ATOM 519 N N . ALA A 1 70 ? 6.566 -3.115 -6.008 1.00 86.62 70 ALA A N 1
ATOM 520 C CA . ALA A 1 70 ? 7.571 -2.437 -5.189 1.00 86.62 70 ALA A CA 1
ATOM 521 C C . ALA A 1 70 ? 8.629 -1.731 -6.054 1.00 86.62 70 ALA A C 1
ATOM 523 O O . ALA A 1 70 ? 9.218 -2.325 -6.952 1.00 86.62 70 ALA A O 1
ATOM 524 N N . GLY A 1 71 ? 8.842 -0.436 -5.804 1.00 84.38 71 GLY A N 1
ATOM 525 C CA . GLY A 1 71 ? 9.785 0.393 -6.567 1.00 84.38 71 GLY A CA 1
ATOM 526 C C . GLY A 1 71 ? 9.325 0.794 -7.977 1.00 84.38 71 GLY A C 1
ATOM 527 O O . GLY A 1 71 ? 9.959 1.647 -8.590 1.00 84.38 71 GLY A O 1
ATOM 528 N N . ALA A 1 72 ? 8.210 0.252 -8.473 1.00 91.69 72 ALA A N 1
ATOM 529 C CA . ALA A 1 72 ? 7.669 0.508 -9.810 1.00 91.69 72 ALA A CA 1
ATOM 530 C C . ALA A 1 72 ? 6.180 0.893 -9.763 1.00 91.69 72 ALA A C 1
ATOM 532 O O . ALA A 1 72 ? 5.390 0.514 -10.627 1.00 91.69 72 ALA A O 1
ATOM 533 N N . TRP A 1 73 ? 5.780 1.635 -8.727 1.00 93.50 73 TRP A N 1
ATOM 534 C CA . TRP A 1 73 ? 4.388 2.020 -8.533 1.00 93.50 73 TRP A CA 1
ATOM 535 C C . TRP A 1 73 ? 3.856 2.860 -9.689 1.00 93.50 73 TRP A C 1
ATOM 537 O O . TRP A 1 73 ? 4.468 3.836 -10.130 1.00 93.50 73 TRP A O 1
ATOM 547 N N . THR A 1 74 ? 2.648 2.518 -10.114 1.00 95.06 74 THR A N 1
ATOM 548 C CA . THR A 1 74 ? 1.816 3.350 -10.975 1.00 95.06 74 THR A CA 1
ATOM 549 C C . THR A 1 74 ? 0.577 3.772 -10.199 1.00 95.06 74 THR A C 1
ATOM 551 O O . THR A 1 74 ? 0.247 3.205 -9.155 1.00 95.06 74 THR A O 1
ATOM 554 N N . LYS A 1 75 ? -0.136 4.777 -10.712 1.00 93.38 75 LYS A N 1
ATOM 555 C CA . LYS A 1 75 ? -1.434 5.165 -10.152 1.00 93.38 75 LYS A CA 1
ATOM 556 C C . LYS A 1 75 ? -2.398 3.976 -10.130 1.00 93.38 75 LYS A C 1
ATOM 558 O O . LYS A 1 75 ? -3.133 3.813 -9.161 1.00 93.38 75 LYS A O 1
ATOM 563 N N . ASP A 1 76 ? -2.394 3.182 -11.194 1.00 95.19 76 ASP A N 1
ATOM 564 C CA . ASP A 1 76 ? -3.356 2.103 -11.365 1.00 95.19 76 ASP A CA 1
ATOM 565 C C . ASP A 1 76 ? -3.003 0.918 -10.465 1.00 95.19 76 ASP A C 1
ATOM 567 O O . ASP A 1 76 ? -3.872 0.480 -9.719 1.00 95.19 76 ASP A O 1
ATOM 571 N N . SER A 1 77 ? -1.732 0.493 -10.409 1.00 95.88 77 SER A N 1
ATOM 572 C CA . SER A 1 77 ? -1.309 -0.589 -9.503 1.00 95.88 77 SER A CA 1
ATOM 573 C C . SER A 1 77 ? -1.499 -0.222 -8.028 1.00 95.88 77 SER A C 1
ATOM 575 O O . SER A 1 77 ? -2.062 -0.998 -7.259 1.00 95.88 77 SER A O 1
ATOM 577 N N . GLY A 1 78 ? -1.128 0.999 -7.630 1.00 95.75 78 GLY A N 1
ATOM 578 C CA . GLY A 1 78 ? -1.307 1.460 -6.253 1.00 95.75 78 GLY A CA 1
ATOM 579 C C . GLY A 1 78 ? -2.779 1.585 -5.844 1.00 95.75 78 GLY A C 1
ATOM 580 O O . GLY A 1 78 ? -3.144 1.211 -4.732 1.00 95.75 78 GLY A O 1
ATOM 581 N N . HIS A 1 79 ? -3.653 2.088 -6.722 1.00 96.81 79 HIS A N 1
ATOM 582 C CA . HIS A 1 79 ? -5.081 2.165 -6.405 1.00 96.81 79 HIS A CA 1
ATOM 583 C C . HIS A 1 79 ? -5.771 0.800 -6.453 1.00 96.81 79 HIS A C 1
ATOM 585 O O . HIS A 1 79 ? -6.600 0.543 -5.585 1.00 96.81 79 HIS A O 1
ATOM 591 N N . ALA A 1 80 ? -5.420 -0.070 -7.399 1.00 97.12 80 ALA A N 1
ATOM 592 C CA . ALA A 1 80 ? -5.964 -1.422 -7.459 1.00 97.12 80 ALA A CA 1
ATOM 593 C C . ALA A 1 80 ? -5.603 -2.226 -6.201 1.00 97.12 80 ALA A C 1
ATOM 595 O O . ALA A 1 80 ? -6.464 -2.876 -5.623 1.00 97.12 80 ALA A O 1
ATOM 596 N N . LEU A 1 81 ? -4.366 -2.115 -5.707 1.00 97.12 81 LEU A N 1
ATOM 597 C CA . LEU A 1 81 ? -3.975 -2.784 -4.466 1.00 97.12 81 LEU A CA 1
ATOM 598 C C . LEU A 1 81 ? -4.615 -2.130 -3.233 1.00 97.12 81 LEU A C 1
ATOM 600 O O . LEU A 1 81 ? -5.312 -2.771 -2.449 1.00 97.12 81 LEU A O 1
ATOM 604 N N . CYS A 1 82 ? -4.368 -0.833 -3.038 1.00 96.75 82 CYS A N 1
ATOM 605 C CA . CYS A 1 82 ? -4.655 -0.185 -1.762 1.00 96.75 82 CYS A CA 1
ATOM 606 C C . CYS A 1 82 ? -6.109 0.284 -1.669 1.00 96.75 82 CYS A C 1
ATOM 608 O O . CYS A 1 82 ? -6.789 0.046 -0.672 1.00 96.75 82 CYS A O 1
ATOM 610 N N . LYS A 1 83 ? -6.607 0.978 -2.701 1.00 97.44 83 LYS A N 1
ATOM 611 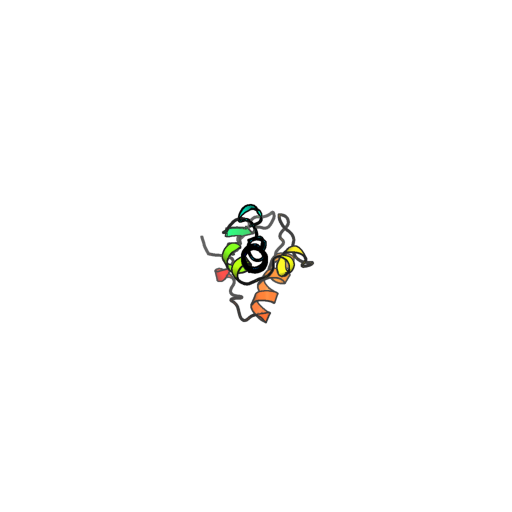C CA . LYS A 1 83 ? -7.932 1.611 -2.652 1.00 97.44 83 LYS A CA 1
ATOM 612 C C . LYS A 1 83 ? -9.049 0.577 -2.741 1.00 97.44 83 LYS A C 1
ATOM 614 O O . LYS A 1 83 ? -10.053 0.751 -2.051 1.00 97.44 83 LYS A O 1
ATOM 619 N N . ASP A 1 84 ? -8.892 -0.468 -3.548 1.00 97.12 84 ASP A N 1
ATOM 620 C CA . ASP A 1 84 ? -9.924 -1.503 -3.662 1.00 97.12 84 ASP A CA 1
ATOM 621 C C . ASP A 1 84 ? -10.006 -2.347 -2.387 1.00 97.12 84 ASP A C 1
ATOM 623 O O . ASP A 1 84 ? -11.110 -2.564 -1.887 1.00 97.12 84 ASP A O 1
ATOM 627 N N . CYS A 1 85 ? -8.862 -2.696 -1.782 1.00 97.75 85 CYS A N 1
ATOM 628 C CA . CYS A 1 85 ? -8.825 -3.304 -0.450 1.00 97.75 85 CYS A CA 1
ATOM 629 C C . CYS A 1 85 ? -9.498 -2.398 0.596 1.00 97.75 85 CYS A C 1
ATOM 631 O O . CYS A 1 85 ? -10.420 -2.819 1.289 1.00 97.75 85 CYS A O 1
ATOM 633 N N . HIS A 1 86 ? -9.149 -1.107 0.645 1.00 97.56 86 HIS A N 1
ATOM 634 C CA . HIS A 1 86 ? -9.791 -0.166 1.568 1.00 97.56 86 HIS A CA 1
ATOM 635 C C . HIS A 1 86 ? -11.301 -0.041 1.343 1.00 97.56 86 HIS A C 1
ATOM 637 O O . HIS A 1 86 ? -12.055 0.089 2.302 1.00 97.56 86 HIS A O 1
ATOM 643 N N . LYS A 1 87 ? -11.761 -0.087 0.090 1.00 97.69 87 LYS A N 1
ATOM 644 C CA . LYS A 1 87 ? -13.189 -0.065 -0.232 1.00 97.69 87 LYS A CA 1
ATOM 645 C C . LYS A 1 87 ? -13.898 -1.321 0.279 1.00 97.69 87 LYS A C 1
ATOM 647 O O . LYS A 1 87 ? -15.011 -1.197 0.783 1.00 97.69 87 LYS A O 1
ATOM 652 N N . ALA A 1 88 ? -13.274 -2.491 0.143 1.00 97.19 88 ALA A N 1
ATOM 653 C CA . ALA A 1 88 ? -13.814 -3.758 0.630 1.00 97.19 88 ALA A CA 1
ATOM 654 C C . ALA A 1 88 ? -13.894 -3.794 2.165 1.00 97.19 88 ALA A C 1
ATOM 656 O O . ALA A 1 88 ? -14.916 -4.193 2.715 1.00 97.19 88 ALA A O 1
ATOM 657 N N . GLU A 1 89 ? -12.864 -3.283 2.841 1.00 96.44 89 GLU A N 1
ATOM 658 C CA . GLU A 1 89 ? -12.744 -3.290 4.306 1.00 96.44 89 GLU A CA 1
ATOM 659 C C . GLU A 1 89 ? -13.390 -2.069 4.992 1.00 96.44 89 GLU A C 1
ATOM 661 O O . GLU A 1 89 ? -13.312 -1.910 6.210 1.00 96.44 89 GLU A O 1
ATOM 666 N N . GLY A 1 90 ? -14.008 -1.160 4.229 1.00 96.50 90 GLY A N 1
ATOM 667 C CA . GLY A 1 90 ? -14.614 0.065 4.768 1.00 96.50 90 GLY A CA 1
ATOM 668 C C . GLY A 1 90 ? -13.605 1.074 5.339 1.00 96.50 90 GLY A C 1
ATOM 669 O O . GLY A 1 90 ? -13.973 1.941 6.134 1.00 96.50 90 GLY A O 1
ATOM 670 N N . ALA A 1 91 ? -12.336 0.984 4.941 1.00 95.38 91 ALA A N 1
ATOM 671 C CA . ALA A 1 91 ? -11.290 1.935 5.291 1.00 95.38 91 ALA A CA 1
ATOM 672 C C . ALA A 1 91 ? -11.334 3.193 4.398 1.00 95.38 91 ALA A C 1
ATOM 674 O O . ALA A 1 91 ? -12.088 3.300 3.429 1.00 95.38 91 ALA A O 1
ATOM 675 N N . SER A 1 92 ? -10.520 4.201 4.727 1.00 95.44 92 SER A N 1
ATOM 676 C CA . SER A 1 92 ? -10.533 5.470 3.993 1.00 95.44 92 SER A CA 1
ATOM 677 C C . SER A 1 92 ? -10.077 5.306 2.542 1.00 95.44 92 SER A C 1
ATOM 679 O O . SER A 1 92 ? -8.951 4.893 2.277 1.00 95.44 92 SER A O 1
ATOM 681 N N . THR A 1 93 ? -10.911 5.756 1.604 1.00 96.88 93 THR A N 1
ATOM 682 C CA . THR A 1 93 ? -10.583 5.883 0.173 1.00 96.88 93 THR A CA 1
ATOM 683 C C . THR A 1 93 ? -10.402 7.343 -0.266 1.00 96.88 93 THR A C 1
ATOM 685 O O . THR A 1 93 ? -10.448 7.652 -1.461 1.00 96.88 93 THR A O 1
ATOM 688 N N . LYS A 1 94 ? -10.276 8.279 0.686 1.00 96.94 94 LYS A N 1
ATOM 689 C CA . LYS A 1 94 ? -10.102 9.713 0.405 1.00 96.94 94 LYS A CA 1
ATOM 690 C C . LYS A 1 94 ? -8.677 9.979 -0.077 1.00 96.94 94 LYS A C 1
ATOM 692 O O . LYS A 1 94 ? -7.725 9.521 0.537 1.00 96.94 94 LYS A O 1
ATOM 697 N N . CYS A 1 95 ? -8.507 10.810 -1.107 1.00 95.88 95 CYS A N 1
ATOM 698 C CA . CYS A 1 95 ? -7.177 11.095 -1.664 1.00 95.88 95 CYS A CA 1
ATOM 699 C C . CYS A 1 95 ? -6.170 11.558 -0.596 1.00 95.88 95 CYS A C 1
ATOM 701 O O . CYS A 1 95 ? -5.038 11.093 -0.575 1.00 95.88 95 CYS A O 1
ATOM 703 N N . GLY A 1 96 ? -6.600 12.442 0.311 1.00 95.69 96 GLY A N 1
ATOM 704 C CA . GLY A 1 96 ? -5.740 13.022 1.344 1.00 95.69 96 GLY A CA 1
ATOM 705 C C . GLY A 1 96 ? -5.358 12.082 2.490 1.00 95.69 96 GLY A C 1
ATOM 706 O O . GLY A 1 96 ? -4.442 12.422 3.227 1.00 95.69 96 GLY A O 1
ATOM 707 N N . SER A 1 97 ? -6.018 10.925 2.653 1.00 94.75 97 SER A N 1
ATOM 708 C CA . SER A 1 97 ? -5.606 9.961 3.687 1.00 94.75 97 SER A CA 1
ATOM 709 C C . SER A 1 97 ? -4.361 9.178 3.291 1.00 94.75 97 SER A C 1
ATOM 711 O O . SER A 1 97 ? -3.665 8.682 4.164 1.00 94.75 97 SER A O 1
ATOM 713 N N . CYS A 1 98 ? -4.095 9.062 1.989 1.00 96.19 98 CYS A N 1
ATOM 714 C CA . CYS A 1 98 ? -2.903 8.398 1.465 1.00 96.19 98 CYS A CA 1
ATOM 715 C C . CYS A 1 98 ? -1.900 9.416 0.918 1.00 96.19 98 CYS A C 1
ATOM 717 O O . CYS A 1 98 ? -0.708 9.253 1.125 1.00 96.19 98 CYS A O 1
ATOM 719 N N . HIS A 1 99 ? -2.373 10.477 0.256 1.00 95.94 99 HIS A N 1
ATOM 720 C CA . HIS A 1 99 ? -1.556 11.546 -0.322 1.00 95.94 99 HIS A CA 1
ATOM 721 C C . HIS A 1 99 ? -1.684 12.828 0.516 1.00 95.94 99 HIS A C 1
ATOM 723 O O . HIS A 1 99 ? -2.445 13.731 0.135 1.00 95.94 99 HIS A O 1
ATOM 729 N N . PRO A 1 100 ? -0.997 12.924 1.667 1.00 91.88 100 PRO A N 1
ATOM 730 C CA . PRO A 1 100 ? -1.051 14.120 2.491 1.00 91.88 100 PRO A CA 1
ATOM 731 C C . PRO A 1 100 ? -0.572 15.332 1.688 1.00 91.88 100 PRO A C 1
ATOM 733 O O . PRO A 1 100 ? 0.394 15.262 0.922 1.00 91.88 100 PRO A O 1
ATOM 736 N N . LYS A 1 101 ? -1.271 16.460 1.850 1.00 83.69 101 LYS A N 1
ATOM 737 C CA . LYS A 1 101 ? -0.763 17.745 1.365 1.00 83.69 101 LYS A CA 1
ATOM 738 C C . LYS A 1 101 ? 0.471 18.068 2.204 1.00 83.69 101 LYS A C 1
ATOM 740 O O . LYS A 1 101 ? 0.354 18.137 3.424 1.00 83.69 101 LYS A O 1
ATOM 745 N N . LYS A 1 102 ? 1.620 18.190 1.544 1.00 63.41 102 LYS A N 1
ATOM 746 C CA . LYS A 1 102 ? 2.796 18.814 2.150 1.00 63.41 102 LYS A CA 1
ATOM 747 C C . LYS A 1 102 ? 2.554 20.308 2.314 1.00 63.41 102 LYS A C 1
ATOM 749 O O . LYS A 1 102 ? 1.820 20.863 1.460 1.00 63.41 102 LYS A O 1
#